Protein AF-A0A3D2X1J1-F1 (afdb_monomer)

Sequence (158 aa):
MKAKTVLRKITLIMLFICVLVPMLIAQVPDVIDAKQMAKRYLKYGKIEVTEIQMEKQNIEEGDEFGTIKFTGTAIYKPAKIGKKPFKDLQGLLAIDLYDKNGIKVKKVEIGPDCGENKQAENVKYKKPFPFEGESSYIPLEQFNKIDSCKVKVWWILQ

Radius of gyration: 22.22 Å; Cα contacts (8 Å, |Δi|>4): 284; chains: 1; bounding box: 44×71×53 Å

Mean predicted aligned error: 11.65 Å

Foldseek 3Di:
DDDDDPDDDDDDPPPPPPPDPPPPPPPPPPPPPVVVVVVQCQQFNFKAFPDKDKDWDDDDPPDQWTKIKMKGKIATAGHPPPGDQQQVWFKWWWKFFAFPVRHTLDIFIWRKQKAVVSDSNRHDHRDMIMIMTMGDTDGVVSSVRTDDMDTDGIDGDD

pLDDT: mean 80.2, std 20.11, range [33.28, 96.69]

Secondary structure (DSSP, 8-state):
---------------------------------HHHHHHHHHHH-EEEEEEEEEEEPP--TT-SEE-EEEEEEEEEE--SSSPPPGGG--EEEEEEEEETTS-EEEEEEE--EESGGG-GGG--TTSEEEEEEEPPPEEHHHHHHEEEEEEEEEEE--

Structure (mmCIF, N/CA/C/O backbone):
data_AF-A0A3D2X1J1-F1
#
_entry.id   AF-A0A3D2X1J1-F1
#
loop_
_atom_site.group_PDB
_atom_site.id
_atom_site.type_symbol
_atom_site.label_atom_id
_atom_site.label_alt_id
_atom_site.label_comp_id
_atom_site.label_asym_id
_atom_site.label_entity_id
_atom_site.label_seq_id
_atom_site.pdbx_PDB_ins_code
_atom_site.Cartn_x
_atom_site.Cartn_y
_atom_site.Cartn_z
_atom_site.occupancy
_atom_site.B_iso_or_equiv
_atom_site.auth_seq_id
_atom_site.auth_comp_id
_atom_site.auth_asym_id
_atom_site.auth_atom_id
_atom_site.pdbx_PDB_model_num
ATOM 1 N N . MET A 1 1 ? -17.354 -60.191 28.842 1.00 39.12 1 MET A N 1
ATOM 2 C CA . MET A 1 1 ? -16.157 -59.380 28.508 1.00 39.12 1 MET A CA 1
ATOM 3 C C . MET A 1 1 ? -16.618 -58.246 27.605 1.00 39.12 1 MET A C 1
ATOM 5 O O . MET A 1 1 ? -17.108 -58.518 26.526 1.00 39.12 1 MET A O 1
ATOM 9 N N . LYS A 1 2 ? -16.879 -57.056 28.151 1.00 35.22 2 LYS A N 1
ATOM 10 C CA . LYS A 1 2 ? -15.943 -55.919 28.251 1.00 35.22 2 LYS A CA 1
ATOM 11 C C . LYS A 1 2 ? -15.313 -55.523 26.907 1.00 35.22 2 LYS A C 1
ATOM 13 O O . LYS A 1 2 ? -14.506 -56.264 26.370 1.00 35.22 2 LYS A O 1
ATOM 18 N N . ALA A 1 3 ? -15.596 -54.267 26.558 1.00 37.41 3 ALA A N 1
ATOM 19 C CA . ALA A 1 3 ? -14.742 -53.307 25.865 1.00 37.41 3 ALA A CA 1
ATOM 20 C C . ALA A 1 3 ? -14.999 -53.043 24.367 1.00 37.41 3 ALA A C 1
ATOM 22 O O . ALA A 1 3 ? -14.545 -53.762 23.492 1.00 37.41 3 ALA A O 1
ATOM 23 N N . LYS A 1 4 ? -15.569 -51.846 24.150 1.00 43.22 4 LYS A N 1
ATOM 24 C CA . LYS A 1 4 ? -15.035 -50.791 23.273 1.00 43.22 4 LYS A CA 1
ATOM 25 C C . LYS A 1 4 ? -15.097 -51.041 21.764 1.00 43.22 4 LYS A C 1
ATOM 27 O O . LYS A 1 4 ? -14.149 -51.556 21.198 1.00 43.22 4 LYS A O 1
ATOM 32 N N . THR A 1 5 ? -16.069 -50.416 21.094 1.00 44.09 5 THR A N 1
ATOM 33 C CA . THR A 1 5 ? -15.738 -49.423 20.049 1.00 44.09 5 THR A CA 1
ATOM 34 C C . THR A 1 5 ? -16.887 -48.421 19.882 1.00 44.09 5 THR A C 1
ATOM 36 O O . THR A 1 5 ? -17.757 -48.540 19.025 1.00 44.09 5 THR A O 1
ATOM 39 N N . VAL A 1 6 ? -16.899 -47.411 20.750 1.00 51.62 6 VAL A N 1
ATOM 40 C CA . VAL A 1 6 ? -17.611 -46.150 20.525 1.00 51.62 6 VAL A CA 1
ATOM 41 C C . VAL A 1 6 ? -16.757 -45.350 19.546 1.00 51.62 6 VAL A C 1
ATOM 43 O O . VAL A 1 6 ? -15.790 -44.749 19.988 1.00 51.62 6 VAL A O 1
ATOM 46 N N . LEU A 1 7 ? -17.044 -45.382 18.240 1.00 45.22 7 LEU A N 1
ATOM 47 C CA . LEU A 1 7 ? -16.541 -44.371 17.292 1.00 45.22 7 LEU A CA 1
ATOM 48 C C . LEU A 1 7 ? -17.242 -44.460 15.924 1.00 45.22 7 LEU A C 1
ATOM 50 O O . LEU A 1 7 ? -16.639 -44.753 14.897 1.00 45.22 7 LEU A O 1
ATOM 54 N N . ARG A 1 8 ? -18.554 -44.223 15.884 1.00 40.84 8 ARG A N 1
ATOM 55 C CA . ARG A 1 8 ? -19.273 -44.059 14.608 1.00 40.84 8 ARG A CA 1
ATOM 56 C C . ARG A 1 8 ? -20.275 -42.912 14.691 1.00 40.84 8 ARG A C 1
ATOM 58 O O . ARG A 1 8 ? -21.469 -43.085 14.491 1.00 40.84 8 ARG A O 1
ATOM 65 N N . LYS A 1 9 ? -19.776 -41.737 15.076 1.00 45.75 9 LYS A N 1
ATOM 66 C CA . LYS A 1 9 ? -20.513 -40.467 15.059 1.00 45.75 9 LYS A CA 1
ATOM 67 C C . LYS A 1 9 ? -19.567 -39.304 14.773 1.00 45.75 9 LYS A C 1
ATOM 69 O O . LYS A 1 9 ? -19.403 -38.446 15.624 1.00 45.75 9 LYS A O 1
ATOM 74 N N . ILE A 1 10 ? -18.929 -39.274 13.607 1.00 49.59 10 ILE A N 1
ATOM 75 C CA . ILE A 1 10 ? -18.406 -38.018 13.058 1.00 49.59 10 ILE A CA 1
ATOM 76 C C . ILE A 1 10 ? -18.572 -38.074 11.540 1.00 49.59 10 ILE A C 1
ATOM 78 O O . ILE A 1 10 ? -18.252 -39.081 10.909 1.00 49.59 10 ILE A O 1
ATOM 82 N N . THR A 1 11 ? -18.980 -36.935 10.986 1.00 45.34 11 THR A N 1
ATOM 83 C CA . THR A 1 11 ? -18.762 -36.508 9.597 1.00 45.34 11 THR A CA 1
ATOM 84 C C . THR A 1 11 ? -19.828 -36.901 8.577 1.00 45.34 11 THR A C 1
ATOM 86 O O . THR A 1 11 ? -19.603 -37.757 7.733 1.00 45.34 11 THR A O 1
ATOM 89 N N . LEU A 1 12 ? -20.958 -36.185 8.589 1.00 41.44 12 LEU A N 1
ATOM 90 C CA . LEU A 1 12 ? -21.589 -35.746 7.337 1.00 41.44 12 LEU A CA 1
ATOM 91 C C . LEU A 1 12 ? -22.548 -34.566 7.575 1.00 41.44 12 LEU A C 1
ATOM 93 O O . LEU A 1 12 ? -23.760 -34.692 7.469 1.00 41.44 12 LEU A O 1
ATOM 97 N N . ILE A 1 13 ? -21.998 -33.399 7.918 1.00 46.91 13 ILE A N 1
ATOM 98 C CA . ILE A 1 13 ? -22.699 -32.117 7.746 1.00 46.91 13 ILE A CA 1
ATOM 99 C C . ILE A 1 13 ? -21.725 -31.179 7.028 1.00 46.91 13 ILE A C 1
ATOM 101 O O . ILE A 1 13 ? -21.138 -30.276 7.610 1.00 46.91 13 ILE A O 1
ATOM 105 N N . MET A 1 14 ? -21.504 -31.456 5.744 1.00 40.44 14 MET A N 1
ATOM 106 C CA . MET A 1 14 ? -21.081 -30.450 4.770 1.00 40.44 14 MET A CA 1
ATOM 107 C C . MET A 1 14 ? -22.303 -30.146 3.904 1.00 40.44 14 MET A C 1
ATOM 109 O O . MET A 1 14 ? -22.381 -30.518 2.737 1.00 40.44 14 MET A O 1
ATOM 113 N N . LEU A 1 15 ? -23.308 -29.513 4.513 1.00 38.25 15 LEU A N 1
ATOM 114 C CA . LEU A 1 15 ? -24.340 -28.827 3.750 1.00 38.25 15 LEU A CA 1
ATOM 115 C C . LEU A 1 15 ? -23.784 -27.429 3.469 1.00 38.25 15 LEU A C 1
ATOM 117 O O . LEU A 1 15 ? -23.911 -26.512 4.277 1.00 38.25 15 LEU A O 1
ATOM 121 N N . PHE A 1 16 ? -23.054 -27.321 2.359 1.00 41.38 16 PHE A N 1
ATOM 122 C CA . PHE A 1 16 ? -22.590 -26.059 1.800 1.00 41.38 16 PHE A CA 1
ATOM 123 C C . PHE A 1 16 ? -23.823 -25.198 1.510 1.00 41.38 16 PHE A C 1
ATOM 125 O O . PHE A 1 16 ? -24.565 -25.421 0.555 1.00 41.38 16 PHE A O 1
ATOM 132 N N . ILE A 1 17 ? -24.060 -24.233 2.389 1.00 44.31 17 ILE A N 1
ATOM 133 C CA . ILE A 1 17 ? -25.017 -23.156 2.201 1.00 44.31 17 ILE A CA 1
ATOM 134 C C . ILE A 1 17 ? -24.492 -22.312 1.029 1.00 44.31 17 ILE A C 1
ATOM 136 O O . ILE A 1 17 ? -23.686 -21.401 1.206 1.00 44.31 17 ILE A O 1
ATOM 140 N N . CYS A 1 18 ? -24.937 -22.627 -0.189 1.00 45.50 18 CYS A N 1
ATOM 141 C CA . CYS A 1 18 ? -24.927 -21.702 -1.320 1.00 45.50 18 CYS A CA 1
ATOM 142 C C . CYS A 1 18 ? -25.964 -20.602 -1.055 1.00 45.50 18 CYS A C 1
ATOM 144 O O . CYS A 1 18 ? -27.012 -20.550 -1.695 1.00 45.50 18 CYS A O 1
ATOM 146 N N . VAL A 1 19 ? -25.692 -19.725 -0.089 1.00 45.53 19 VAL A N 1
ATOM 147 C CA . VAL A 1 19 ? -26.381 -18.437 -0.030 1.00 45.53 19 VAL A CA 1
ATOM 148 C C . VAL A 1 19 ? -25.705 -17.557 -1.064 1.00 45.53 19 VAL A C 1
ATOM 150 O O . VAL A 1 19 ? -24.556 -17.144 -0.909 1.00 45.53 19 VAL A O 1
ATOM 153 N N . LEU A 1 20 ? -26.439 -17.332 -2.156 1.00 42.59 20 LEU A N 1
ATOM 154 C CA . LEU A 1 20 ? -26.253 -16.199 -3.044 1.00 42.59 20 LEU A CA 1
ATOM 155 C C . LEU A 1 20 ? -25.972 -14.961 -2.187 1.00 42.59 20 LEU A C 1
ATOM 157 O O . LEU A 1 20 ? -26.865 -14.458 -1.510 1.00 42.59 20 LEU A O 1
ATOM 161 N N . VAL A 1 21 ? -24.742 -14.464 -2.237 1.00 42.56 21 VAL A N 1
ATOM 162 C CA . VAL A 1 21 ? -24.455 -13.074 -1.906 1.00 42.56 21 VAL A CA 1
ATOM 163 C C . VAL A 1 21 ? -24.957 -12.278 -3.110 1.00 42.56 21 VAL A C 1
ATOM 165 O O . VAL A 1 21 ? -24.335 -12.371 -4.173 1.00 42.56 21 VAL A O 1
ATOM 168 N N . PRO A 1 22 ? -26.082 -11.540 -3.035 1.00 42.28 22 PRO A N 1
ATOM 169 C CA . PRO A 1 22 ? -26.374 -10.578 -4.076 1.00 42.28 22 PRO A CA 1
ATOM 170 C C . PRO A 1 22 ? -25.226 -9.571 -4.075 1.00 42.28 22 PRO A C 1
ATOM 172 O O . PRO A 1 22 ? -24.969 -8.884 -3.088 1.00 42.28 22 PRO A O 1
ATOM 175 N N . MET A 1 23 ? -24.502 -9.553 -5.192 1.00 43.91 23 MET A N 1
ATOM 176 C CA . MET A 1 23 ? -23.549 -8.526 -5.573 1.00 43.91 23 MET A CA 1
ATOM 177 C C . MET A 1 23 ? -24.195 -7.147 -5.401 1.00 43.91 23 MET A C 1
ATOM 179 O O . MET A 1 23 ? -24.818 -6.619 -6.319 1.00 43.91 23 MET A O 1
ATOM 183 N N . LEU A 1 24 ? -24.016 -6.534 -4.232 1.00 37.91 24 LEU A N 1
ATOM 184 C CA . LEU A 1 24 ? -24.134 -5.093 -4.085 1.00 37.91 24 LEU A CA 1
ATOM 185 C C . LEU A 1 24 ? -22.858 -4.499 -4.689 1.00 37.91 24 LEU A C 1
ATOM 187 O O . LEU A 1 24 ? -21.890 -4.179 -4.000 1.00 37.91 24 LEU A O 1
ATOM 191 N N . ILE A 1 25 ? -22.830 -4.397 -6.019 1.00 41.75 25 ILE A N 1
ATOM 192 C CA . ILE A 1 25 ? -21.880 -3.527 -6.709 1.00 41.75 25 ILE A CA 1
ATOM 193 C C . ILE A 1 25 ? -22.375 -2.108 -6.440 1.00 41.75 25 ILE A C 1
ATOM 195 O O . ILE A 1 25 ? -23.080 -1.504 -7.246 1.00 41.75 25 ILE A O 1
ATOM 199 N N . ALA A 1 26 ? -22.036 -1.582 -5.264 1.00 33.28 26 ALA A N 1
ATOM 200 C CA . ALA A 1 26 ? -22.040 -0.151 -5.050 1.00 33.28 26 ALA A CA 1
ATOM 201 C C . ALA A 1 26 ? -20.996 0.427 -6.013 1.00 33.28 26 ALA A C 1
ATOM 203 O O . ALA A 1 26 ? -19.787 0.341 -5.783 1.00 33.28 26 ALA A O 1
ATOM 204 N N . GLN A 1 27 ? -21.470 0.956 -7.141 1.00 40.22 27 GLN A N 1
ATOM 205 C CA . GLN A 1 27 ? -20.698 1.815 -8.025 1.00 40.22 27 GLN A CA 1
ATOM 206 C C . GLN A 1 27 ? -20.376 3.101 -7.259 1.00 40.22 27 GLN A C 1
ATOM 208 O O . GLN A 1 27 ? -21.061 4.111 -7.383 1.00 40.22 27 GLN A O 1
ATOM 213 N N . VAL A 1 28 ? -19.345 3.056 -6.418 1.00 37.97 28 VAL A N 1
ATOM 214 C CA . VAL A 1 28 ? -18.729 4.269 -5.888 1.00 37.97 28 VAL A CA 1
ATOM 215 C C . VAL A 1 28 ? -17.854 4.823 -7.013 1.00 37.97 28 VAL A C 1
ATOM 217 O O . VAL A 1 28 ? -16.969 4.102 -7.487 1.00 37.97 28 VAL A O 1
ATOM 220 N N . PRO A 1 29 ? -18.086 6.061 -7.480 1.00 35.28 29 PRO A N 1
ATOM 221 C CA . PRO A 1 29 ? -17.304 6.650 -8.549 1.00 35.28 29 PRO A CA 1
ATOM 222 C C . PRO A 1 29 ? -15.958 7.074 -7.970 1.00 35.28 29 PRO A C 1
ATOM 224 O O . PRO A 1 29 ? -15.738 8.233 -7.647 1.00 35.28 29 PRO A O 1
ATOM 227 N N . ASP A 1 30 ? -15.036 6.130 -7.835 1.00 42.16 30 ASP A N 1
ATOM 228 C CA . ASP A 1 30 ? -13.627 6.448 -7.626 1.00 42.16 30 ASP A CA 1
ATOM 229 C C . ASP A 1 30 ? -12.957 6.492 -9.002 1.00 42.16 30 ASP A C 1
ATOM 231 O O . ASP A 1 30 ? -12.096 5.680 -9.350 1.00 42.16 30 ASP A O 1
ATOM 235 N N . VAL A 1 31 ? -13.458 7.395 -9.853 1.00 43.47 31 VAL A N 1
ATOM 236 C CA . VAL A 1 31 ? -12.906 7.622 -11.188 1.00 4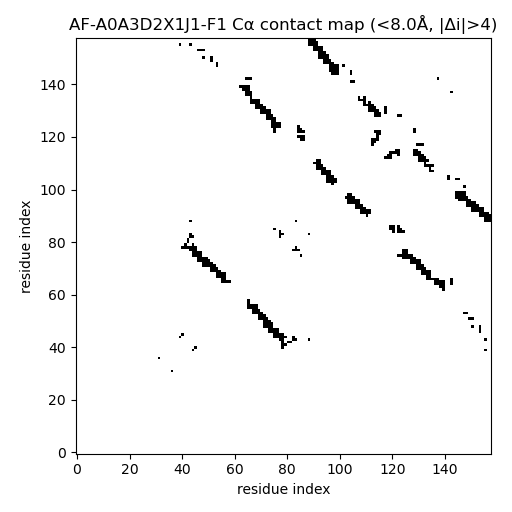3.47 31 VAL A CA 1
ATOM 237 C C . VAL A 1 31 ? -11.653 8.467 -11.010 1.00 43.47 31 VAL A C 1
ATOM 239 O O . VAL A 1 31 ? -11.606 9.654 -11.319 1.00 43.47 31 VAL A O 1
ATOM 242 N N . ILE A 1 32 ? -10.580 7.816 -10.568 1.00 54.88 32 ILE A N 1
ATOM 243 C CA . ILE A 1 32 ? -9.307 8.112 -11.206 1.00 54.88 32 ILE A CA 1
ATOM 244 C C . ILE A 1 32 ? -9.582 7.952 -12.700 1.00 54.88 32 ILE A C 1
ATOM 246 O O . ILE A 1 32 ? -9.925 6.852 -13.132 1.00 54.88 32 ILE A O 1
ATOM 250 N N . ASP A 1 33 ? -9.502 9.044 -13.461 1.00 67.62 33 ASP A N 1
ATOM 251 C CA . ASP A 1 33 ? -9.731 9.041 -14.903 1.00 67.62 33 ASP A CA 1
ATOM 252 C C . ASP A 1 33 ? -8.921 7.894 -15.521 1.00 67.62 33 ASP A C 1
ATOM 254 O O . ASP A 1 33 ? -7.687 7.941 -15.599 1.00 67.62 33 ASP A O 1
ATOM 258 N N . ALA A 1 34 ? -9.614 6.816 -15.903 1.00 70.94 34 ALA A N 1
ATOM 259 C CA . ALA A 1 34 ? -8.990 5.581 -16.364 1.00 70.94 34 ALA A CA 1
ATOM 260 C C . ALA A 1 34 ? -8.059 5.857 -17.554 1.00 70.94 34 ALA A C 1
ATOM 262 O O . ALA A 1 34 ? -7.033 5.194 -17.726 1.00 70.94 34 ALA A O 1
ATOM 263 N N . LYS A 1 35 ? -8.363 6.907 -18.328 1.00 77.12 35 LYS A N 1
ATOM 264 C CA . LYS A 1 35 ? -7.535 7.401 -19.425 1.00 77.12 35 LYS A CA 1
ATOM 265 C C . LYS A 1 35 ? -6.213 7.982 -18.927 1.00 77.12 35 LYS A C 1
ATOM 267 O O . LYS A 1 35 ? -5.176 7.733 -19.541 1.00 77.12 35 LYS A O 1
ATOM 272 N N . GLN A 1 36 ? -6.215 8.737 -17.830 1.00 78.12 36 GLN A N 1
ATOM 273 C CA . GLN A 1 36 ? -4.990 9.267 -17.221 1.00 78.12 36 GLN A CA 1
ATOM 274 C C . GLN A 1 36 ? -4.141 8.154 -16.613 1.00 78.12 36 GLN A C 1
ATOM 276 O O . GLN A 1 36 ? -2.927 8.135 -16.828 1.00 78.12 36 GLN A O 1
ATOM 281 N N . MET A 1 37 ? -4.766 7.195 -15.927 1.00 77.06 37 MET A N 1
ATOM 282 C CA . MET A 1 37 ? -4.057 6.041 -15.372 1.00 77.06 37 MET A CA 1
ATOM 283 C C . MET A 1 37 ? -3.412 5.199 -16.484 1.00 77.06 37 MET A C 1
ATOM 285 O O . MET A 1 37 ? -2.220 4.902 -16.421 1.00 77.06 37 MET A O 1
ATOM 289 N N . ALA A 1 38 ? -4.152 4.910 -17.559 1.00 80.06 38 ALA A N 1
ATOM 290 C CA . ALA A 1 38 ? -3.627 4.198 -18.721 1.00 80.06 38 ALA A CA 1
ATOM 291 C C . ALA A 1 38 ? -2.463 4.950 -19.387 1.00 80.06 38 ALA A C 1
ATOM 293 O O . ALA A 1 38 ? -1.429 4.348 -19.679 1.00 80.06 38 ALA A O 1
ATOM 294 N N . LYS A 1 39 ? -2.580 6.274 -19.572 1.00 82.94 39 LYS A N 1
ATOM 295 C CA . LYS A 1 39 ? -1.484 7.109 -20.095 1.00 82.94 39 LYS A CA 1
ATOM 296 C C . LYS A 1 39 ? -0.238 7.044 -19.210 1.00 82.94 39 LYS A C 1
ATOM 298 O O . LYS A 1 39 ? 0.867 6.914 -19.736 1.00 82.94 39 LYS A O 1
ATOM 303 N N . ARG A 1 40 ? -0.395 7.100 -17.882 1.00 79.12 40 ARG A N 1
ATOM 304 C CA . ARG A 1 40 ? 0.732 6.960 -16.945 1.00 79.12 40 ARG A CA 1
ATOM 305 C C . ARG A 1 40 ? 1.374 5.581 -17.053 1.00 79.12 40 ARG A C 1
ATOM 307 O O . ARG A 1 40 ? 2.592 5.508 -17.167 1.00 79.12 40 ARG A O 1
ATOM 314 N N . TYR A 1 41 ? 0.583 4.513 -17.114 1.00 83.06 41 TYR A N 1
ATOM 315 C CA . TYR A 1 41 ? 1.115 3.156 -17.264 1.00 83.06 41 TYR A CA 1
ATOM 316 C C . TYR A 1 41 ? 1.859 2.942 -18.580 1.00 83.06 41 TYR A C 1
ATOM 318 O O . TYR A 1 41 ? 2.884 2.263 -18.603 1.00 83.06 41 TYR A O 1
ATOM 326 N N . LEU A 1 42 ? 1.392 3.555 -19.669 1.00 82.94 42 LEU A N 1
ATOM 327 C CA . LEU A 1 42 ? 2.103 3.530 -20.947 1.00 82.94 42 LEU A CA 1
ATOM 328 C C . LEU A 1 42 ? 3.444 4.267 -20.883 1.00 82.94 42 LEU A C 1
ATOM 330 O O . LEU A 1 42 ? 4.392 3.830 -21.530 1.00 82.94 42 LEU A O 1
ATOM 334 N N . LYS A 1 43 ? 3.523 5.361 -20.118 1.00 82.50 43 LYS A N 1
ATOM 335 C CA . LYS A 1 43 ? 4.721 6.203 -20.027 1.00 82.50 43 LYS A CA 1
ATOM 336 C C . LYS A 1 43 ? 5.753 5.689 -19.019 1.00 82.50 43 LYS A C 1
ATOM 338 O O . LYS A 1 43 ? 6.943 5.751 -19.299 1.00 82.50 43 LYS A O 1
ATOM 343 N N . TYR A 1 44 ? 5.311 5.198 -17.864 1.00 82.25 44 TYR A N 1
ATOM 344 C CA . TYR A 1 44 ? 6.184 4.881 -16.725 1.00 82.25 44 TYR A CA 1
ATOM 345 C C . TYR A 1 44 ? 6.165 3.403 -16.326 1.00 82.25 44 TYR A C 1
ATOM 347 O O . TYR A 1 44 ? 7.035 2.945 -15.595 1.00 82.25 44 TYR A O 1
ATOM 355 N N . GLY A 1 45 ? 5.205 2.632 -16.830 1.00 87.69 45 GLY A N 1
ATOM 356 C CA . GLY A 1 45 ? 4.937 1.283 -16.354 1.00 87.69 45 GLY A CA 1
ATOM 357 C C . GLY A 1 45 ? 3.902 1.256 -15.234 1.00 87.69 45 GLY A C 1
ATOM 358 O O . GLY A 1 45 ? 3.320 2.271 -14.855 1.00 87.69 45 GLY A O 1
ATOM 359 N N . LYS A 1 46 ? 3.638 0.055 -14.735 1.00 90.12 46 LYS A N 1
ATOM 360 C CA . LYS A 1 46 ? 2.619 -0.239 -13.730 1.00 90.12 46 LYS A CA 1
ATOM 361 C C . LYS A 1 46 ? 3.249 -1.021 -12.588 1.00 90.12 46 LYS A C 1
ATOM 363 O O . LYS A 1 46 ? 4.018 -1.947 -12.834 1.00 90.12 46 LYS A O 1
ATOM 368 N N . ILE A 1 47 ? 2.873 -0.688 -11.362 1.00 91.31 47 ILE A N 1
ATOM 369 C CA . ILE A 1 47 ? 3.157 -1.504 -10.184 1.00 91.31 47 ILE A CA 1
ATOM 370 C C . ILE A 1 47 ? 1.860 -2.224 -9.820 1.00 91.31 47 ILE A C 1
ATOM 372 O O . ILE A 1 47 ? 0.807 -1.601 -9.684 1.00 91.31 47 ILE A O 1
ATOM 376 N N . GLU A 1 48 ? 1.920 -3.546 -9.741 1.00 92.06 48 GLU A N 1
ATOM 377 C CA . GLU A 1 48 ? 0.796 -4.393 -9.350 1.00 92.06 48 GLU A CA 1
ATOM 378 C C . GLU A 1 48 ? 1.065 -4.962 -7.969 1.00 92.06 48 GLU A C 1
ATOM 380 O O . GLU A 1 48 ? 1.955 -5.792 -7.824 1.00 92.06 48 GLU A O 1
ATOM 385 N N . VAL A 1 49 ? 0.300 -4.527 -6.969 1.00 93.50 49 VAL A N 1
ATOM 386 C CA . VAL A 1 49 ? 0.317 -5.167 -5.652 1.00 93.50 49 VAL A CA 1
ATOM 387 C C . VAL A 1 49 ? -0.430 -6.490 -5.759 1.00 93.50 49 VAL A C 1
ATOM 389 O O . VAL A 1 49 ? -1.597 -6.509 -6.154 1.00 93.50 49 VAL A O 1
ATOM 392 N N . THR A 1 50 ? 0.256 -7.588 -5.460 1.00 93.12 50 THR A N 1
ATOM 393 C CA . THR A 1 50 ? -0.306 -8.943 -5.504 1.00 93.12 50 THR A CA 1
ATOM 394 C C . THR A 1 50 ? -0.827 -9.375 -4.144 1.00 93.12 50 THR A C 1
ATOM 396 O O . THR A 1 50 ? -1.818 -10.092 -4.076 1.00 93.12 50 THR A O 1
ATOM 399 N N . GLU A 1 51 ? -0.182 -8.916 -3.072 1.00 92.94 51 GLU A N 1
ATOM 400 C CA . GLU A 1 51 ? -0.532 -9.240 -1.691 1.00 92.94 51 GLU A CA 1
ATOM 401 C C . GLU A 1 51 ? -0.323 -8.014 -0.807 1.00 92.94 51 GLU A C 1
ATOM 403 O O . GLU A 1 51 ? 0.633 -7.261 -1.005 1.00 92.94 51 GLU A O 1
ATOM 408 N N . ILE A 1 52 ? -1.209 -7.827 0.169 1.00 94.75 52 ILE A N 1
ATOM 409 C CA . ILE A 1 52 ? -1.079 -6.810 1.209 1.00 94.75 52 ILE A CA 1
ATOM 410 C C . ILE A 1 52 ? -1.566 -7.377 2.540 1.00 94.75 52 ILE A C 1
ATOM 412 O O . ILE A 1 52 ? -2.587 -8.062 2.604 1.00 94.75 52 ILE A O 1
ATOM 416 N N . GLN A 1 53 ? -0.821 -7.077 3.590 1.00 95.12 53 GLN A N 1
ATOM 417 C CA . GLN A 1 53 ? -1.142 -7.356 4.975 1.00 95.12 53 GLN A CA 1
ATOM 418 C C . GLN A 1 53 ? -1.147 -6.044 5.750 1.00 95.12 53 GLN A C 1
ATOM 420 O O . GLN A 1 53 ? -0.492 -5.068 5.377 1.00 95.12 53 GLN A O 1
ATOM 425 N N . MET A 1 54 ? -1.930 -6.032 6.820 1.00 96.00 54 MET A N 1
ATOM 426 C CA . MET A 1 54 ? -2.150 -4.875 7.666 1.00 96.00 54 MET A CA 1
ATOM 427 C C . MET A 1 54 ? -1.946 -5.289 9.118 1.00 96.00 54 MET A C 1
ATOM 429 O O . MET A 1 54 ? -2.522 -6.282 9.559 1.00 96.00 54 MET A O 1
ATOM 433 N N . GLU A 1 55 ? -1.179 -4.500 9.858 1.00 96.12 55 GLU A N 1
ATOM 434 C CA . GLU A 1 55 ? -0.934 -4.684 11.283 1.00 96.12 55 GLU A CA 1
ATOM 435 C C . GLU A 1 55 ? -1.169 -3.360 12.013 1.00 96.12 55 GLU A C 1
ATOM 437 O O . GLU A 1 55 ? -0.550 -2.336 11.715 1.00 96.12 55 GLU A O 1
ATOM 442 N N . LYS A 1 56 ? -2.091 -3.375 12.974 1.00 93.56 56 LYS A N 1
ATOM 443 C CA . LYS A 1 56 ? -2.306 -2.255 13.889 1.00 93.56 56 LYS A CA 1
ATOM 444 C C . LYS A 1 56 ? -1.148 -2.215 14.880 1.00 93.56 56 LYS A C 1
ATOM 446 O O . LYS A 1 56 ? -0.917 -3.206 15.563 1.00 93.56 56 LYS A O 1
ATOM 451 N N . GLN A 1 57 ? -0.435 -1.094 14.950 1.00 91.56 57 GLN A N 1
ATOM 452 C CA . GLN A 1 57 ? 0.605 -0.916 15.961 1.00 91.56 57 GLN A CA 1
ATOM 453 C C . GLN A 1 57 ? -0.025 -0.814 17.358 1.00 91.56 57 GLN A C 1
ATOM 455 O O . GLN A 1 57 ? -1.186 -0.416 17.492 1.00 91.56 57 GLN A O 1
ATOM 460 N N . ASN A 1 58 ? 0.737 -1.196 18.385 1.00 86.12 58 ASN A N 1
ATOM 461 C CA . ASN A 1 58 ? 0.306 -1.062 19.774 1.00 86.12 58 ASN A CA 1
ATOM 462 C C . ASN A 1 58 ? 0.087 0.418 20.109 1.00 86.12 58 ASN A C 1
ATOM 464 O O . ASN A 1 58 ? 0.874 1.265 19.695 1.00 86.12 58 ASN A O 1
ATOM 468 N N . ILE A 1 59 ? -0.987 0.696 20.844 1.00 86.81 59 ILE A N 1
ATOM 469 C CA . ILE A 1 59 ? -1.378 2.038 21.283 1.00 86.81 59 ILE A CA 1
ATOM 470 C C . ILE A 1 59 ? -1.203 2.103 22.796 1.00 86.81 59 ILE A C 1
ATOM 472 O O . ILE A 1 59 ? -1.638 1.183 23.499 1.00 86.81 59 ILE A O 1
ATOM 476 N N . GLU A 1 60 ? -0.562 3.159 23.284 1.00 85.69 60 GLU A N 1
ATOM 477 C CA . GLU A 1 60 ? -0.381 3.406 24.711 1.00 85.69 60 GLU A CA 1
ATOM 478 C C . GLU A 1 60 ? -1.602 4.121 25.310 1.00 85.69 60 GLU A C 1
ATOM 480 O O . GLU A 1 60 ? -2.422 4.737 24.623 1.00 85.69 60 GLU A O 1
ATOM 485 N N . GLU A 1 61 ? -1.769 4.009 26.627 1.00 81.00 61 GLU A N 1
ATOM 486 C CA . GLU A 1 61 ? -2.854 4.695 27.323 1.00 81.00 61 GLU A CA 1
ATOM 487 C C . GLU A 1 61 ? -2.649 6.217 27.242 1.00 81.00 61 GLU A C 1
ATOM 489 O O . GLU A 1 61 ? -1.636 6.742 27.695 1.00 81.00 61 GLU A O 1
ATOM 494 N N . GLY A 1 62 ? -3.626 6.926 26.668 1.00 82.69 62 GLY A N 1
ATOM 495 C CA . GLY A 1 62 ? -3.566 8.377 26.453 1.00 82.69 62 GLY A CA 1
ATOM 496 C C . GLY A 1 62 ? -3.283 8.799 25.009 1.00 82.69 62 GLY A C 1
ATOM 497 O O . GLY A 1 62 ? -3.409 9.982 24.700 1.00 82.69 62 GLY A O 1
ATOM 498 N N . ASP A 1 63 ? -2.977 7.859 24.114 1.00 88.38 63 ASP A N 1
ATOM 499 C CA . ASP A 1 63 ? -2.786 8.160 22.697 1.00 88.38 63 ASP A CA 1
ATOM 500 C C . ASP A 1 63 ? -4.097 8.580 22.014 1.00 88.38 63 ASP A C 1
ATOM 502 O O . ASP A 1 63 ? -5.124 7.901 22.073 1.00 88.38 63 ASP A O 1
ATOM 506 N N . GLU A 1 64 ? -4.050 9.689 21.277 1.00 92.44 64 GLU A N 1
ATOM 507 C CA . GLU A 1 64 ? -5.184 10.183 20.479 1.00 92.44 64 GLU A CA 1
ATOM 508 C C . GLU A 1 64 ? -5.205 9.603 19.052 1.00 92.44 64 GLU A C 1
ATOM 510 O O . GLU A 1 64 ? -6.212 9.689 18.332 1.00 92.44 64 GLU A O 1
ATOM 515 N N . PHE A 1 65 ? -4.095 8.990 18.630 1.00 92.94 65 PHE A N 1
ATOM 516 C CA . PHE A 1 65 ? -3.876 8.514 17.270 1.00 92.94 65 PHE A CA 1
ATOM 517 C C . PHE A 1 65 ? -3.199 7.145 17.256 1.00 92.94 65 PHE A C 1
ATOM 519 O O . PHE A 1 65 ? -2.341 6.857 18.077 1.00 92.94 65 PHE A O 1
ATOM 526 N N . GLY A 1 66 ? -3.552 6.326 16.267 1.00 93.00 66 GLY A N 1
ATOM 527 C CA . GLY A 1 66 ? -2.896 5.056 15.977 1.00 93.00 66 GLY A CA 1
ATOM 528 C C . GLY A 1 66 ? -2.215 5.050 14.612 1.00 93.00 66 GLY A C 1
ATOM 529 O O . GLY A 1 66 ? -2.584 5.807 13.706 1.00 93.00 66 GLY A O 1
ATOM 530 N N . 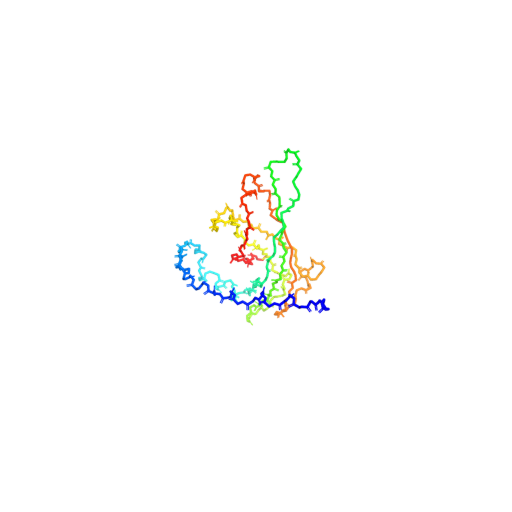THR A 1 67 ? -1.263 4.134 14.453 1.00 93.88 67 THR A N 1
ATOM 531 C CA . THR A 1 67 ? -0.537 3.891 13.201 1.00 93.88 67 THR A CA 1
ATOM 532 C C . THR A 1 67 ? -0.766 2.462 12.729 1.00 93.88 67 THR A C 1
ATOM 534 O O . THR A 1 67 ? -0.782 1.513 13.513 1.00 93.88 67 THR A O 1
ATOM 537 N N . ILE A 1 68 ? -0.960 2.298 11.425 1.00 94.69 68 ILE A N 1
ATOM 538 C CA . ILE A 1 68 ? -1.118 1.000 10.783 1.00 94.69 68 ILE A CA 1
ATOM 539 C C . ILE A 1 68 ? 0.102 0.744 9.912 1.00 94.69 68 ILE A C 1
ATOM 541 O O . ILE A 1 68 ? 0.426 1.547 9.035 1.00 94.69 68 ILE A O 1
ATOM 545 N N . LYS A 1 69 ? 0.741 -0.401 10.130 1.00 96.38 69 LYS A N 1
ATOM 546 C CA . LYS A 1 69 ? 1.805 -0.911 9.279 1.00 96.38 69 LYS A CA 1
ATOM 547 C C . LYS A 1 69 ? 1.205 -1.759 8.165 1.00 96.38 69 LYS A C 1
ATOM 549 O O . LYS A 1 69 ? 0.342 -2.604 8.399 1.00 96.38 69 LYS A O 1
ATOM 554 N N . PHE A 1 70 ? 1.683 -1.537 6.952 1.00 96.25 70 PHE A N 1
ATOM 555 C CA . PHE A 1 70 ? 1.357 -2.319 5.772 1.00 96.25 70 PHE A CA 1
ATOM 556 C C . PHE A 1 70 ? 2.606 -3.035 5.297 1.00 96.25 70 PHE A C 1
ATOM 558 O O . PHE A 1 70 ? 3.671 -2.431 5.184 1.00 96.25 70 PHE A O 1
ATOM 565 N N . THR A 1 71 ? 2.465 -4.310 4.974 1.00 96.31 71 THR A N 1
ATOM 566 C CA . THR A 1 71 ? 3.502 -5.102 4.312 1.00 96.31 71 THR A CA 1
ATOM 567 C C . THR A 1 71 ? 2.882 -5.817 3.127 1.00 96.31 71 THR A C 1
ATOM 569 O O . THR A 1 71 ? 1.668 -6.017 3.070 1.00 96.31 71 THR A O 1
ATOM 572 N N . GLY A 1 72 ? 3.678 -6.186 2.135 1.00 95.06 72 GLY A N 1
ATOM 573 C CA . GLY A 1 72 ? 3.129 -6.912 1.003 1.00 95.06 72 GLY A CA 1
ATOM 574 C C . GLY A 1 72 ? 4.130 -7.202 -0.089 1.00 95.06 72 GLY A C 1
ATOM 575 O O . GLY A 1 72 ? 5.331 -6.967 0.047 1.00 95.06 72 GLY A O 1
ATOM 576 N N . THR A 1 73 ? 3.593 -7.697 -1.196 1.00 94.88 73 THR A N 1
ATOM 577 C CA . THR A 1 73 ? 4.360 -8.058 -2.385 1.00 94.88 73 THR A CA 1
ATOM 578 C C . THR A 1 73 ? 3.778 -7.347 -3.595 1.00 94.88 73 THR A C 1
ATOM 580 O O . THR A 1 73 ? 2.558 -7.283 -3.776 1.00 94.88 73 THR A O 1
ATOM 583 N N . ALA A 1 74 ? 4.650 -6.815 -4.446 1.00 95.81 74 ALA A N 1
ATOM 584 C CA . ALA A 1 74 ? 4.264 -6.168 -5.689 1.00 95.81 74 ALA A CA 1
ATOM 585 C C . ALA A 1 74 ? 5.136 -6.612 -6.866 1.00 95.81 74 ALA A C 1
ATOM 587 O O . ALA A 1 74 ? 6.206 -7.192 -6.700 1.00 95.81 74 ALA A O 1
ATOM 588 N N . ILE A 1 75 ? 4.671 -6.344 -8.085 1.00 94.62 75 ILE A N 1
ATOM 589 C CA . ILE A 1 75 ? 5.389 -6.610 -9.331 1.00 94.62 75 ILE A CA 1
ATOM 590 C C . ILE A 1 75 ? 5.451 -5.323 -10.144 1.00 94.62 75 ILE A C 1
ATOM 592 O O . ILE A 1 75 ? 4.423 -4.752 -10.514 1.00 94.62 75 ILE A O 1
ATOM 596 N N . TYR A 1 76 ? 6.662 -4.903 -10.505 1.00 93.25 76 TYR A N 1
ATOM 597 C CA . TYR A 1 76 ? 6.866 -3.763 -11.391 1.00 93.25 76 TYR A CA 1
ATOM 598 C C . TYR A 1 76 ? 6.929 -4.226 -12.847 1.00 93.25 76 TYR A C 1
ATOM 600 O O . TYR A 1 76 ? 7.785 -5.021 -13.252 1.00 93.25 76 TYR A O 1
ATOM 608 N N . LYS A 1 77 ? 6.008 -3.710 -13.657 1.00 92.12 77 LYS A N 1
ATOM 609 C CA . LYS A 1 77 ? 5.930 -3.917 -15.101 1.00 92.12 77 LYS A CA 1
ATOM 610 C C . LYS A 1 77 ? 6.320 -2.607 -15.796 1.00 92.12 77 LYS A C 1
ATOM 612 O O . LYS A 1 77 ? 5.461 -1.733 -15.922 1.00 92.12 77 LYS A O 1
ATOM 617 N N . PRO A 1 78 ? 7.574 -2.447 -16.257 1.00 90.00 78 PRO A N 1
ATOM 618 C CA . PRO A 1 78 ? 8.005 -1.211 -16.904 1.00 90.00 78 PRO A CA 1
ATOM 619 C C . PRO A 1 78 ? 7.236 -0.955 -18.206 1.00 90.00 78 PRO A C 1
ATOM 621 O O . PRO A 1 78 ? 6.729 -1.890 -18.839 1.00 90.00 78 PRO A O 1
ATOM 624 N N . ALA A 1 79 ? 7.193 0.309 -18.630 1.00 88.81 79 ALA A N 1
ATOM 625 C CA . ALA A 1 79 ? 6.659 0.704 -19.931 1.00 88.81 79 ALA A CA 1
ATOM 626 C C . ALA A 1 79 ? 7.334 -0.068 -21.082 1.00 88.81 79 ALA A C 1
ATOM 628 O O . ALA A 1 79 ? 8.499 -0.463 -20.999 1.00 88.81 79 ALA A O 1
ATOM 629 N N . LYS A 1 80 ? 6.610 -0.289 -22.188 1.00 84.50 80 LYS A N 1
ATOM 630 C CA . LYS A 1 80 ? 7.167 -1.001 -23.356 1.00 84.50 80 LYS A CA 1
ATOM 631 C C . LYS A 1 80 ? 8.323 -0.230 -24.004 1.00 84.50 80 LYS A C 1
ATOM 633 O O . LYS A 1 80 ? 9.290 -0.852 -24.435 1.00 84.50 80 LYS A O 1
ATOM 638 N N . ILE A 1 81 ? 8.213 1.096 -24.050 1.00 82.69 81 ILE A N 1
ATOM 639 C CA . ILE A 1 81 ? 9.182 2.025 -24.640 1.00 82.69 81 ILE A CA 1
ATOM 640 C C . ILE A 1 81 ? 9.767 2.870 -23.505 1.00 82.69 81 ILE A C 1
ATOM 642 O O . ILE A 1 81 ? 9.023 3.287 -22.623 1.00 82.69 81 ILE A O 1
ATOM 646 N N . GLY A 1 82 ? 11.083 3.110 -23.514 1.00 78.81 82 GLY A N 1
ATOM 647 C CA . GLY A 1 82 ? 11.741 3.941 -22.496 1.00 78.81 82 GLY A CA 1
ATOM 648 C C . GLY A 1 82 ? 11.724 3.326 -21.093 1.00 78.81 82 GLY A C 1
ATOM 649 O O . GLY A 1 82 ? 11.434 4.021 -20.124 1.00 78.81 82 GLY A O 1
ATOM 650 N N . LYS A 1 83 ? 11.992 2.014 -20.984 1.00 83.12 83 LYS A N 1
ATOM 651 C CA . LYS A 1 83 ? 12.039 1.287 -19.703 1.00 83.12 83 LYS A CA 1
ATOM 652 C C . LYS A 1 83 ? 12.963 2.003 -18.718 1.00 83.12 83 LYS 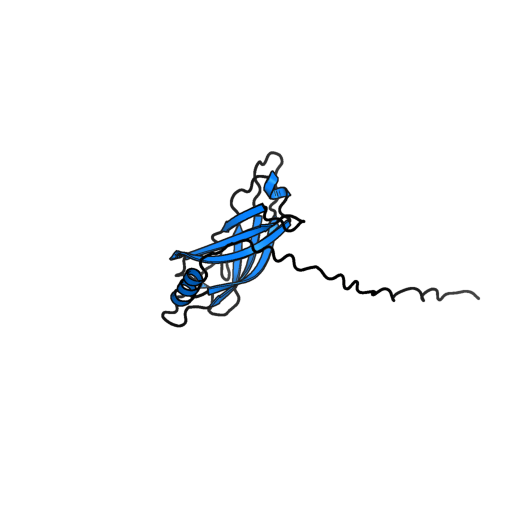A C 1
ATOM 654 O O . LYS A 1 83 ? 14.158 2.112 -18.976 1.00 83.12 83 LYS A O 1
ATOM 659 N N . LYS A 1 84 ? 12.409 2.430 -17.584 1.00 86.25 84 LYS A N 1
ATOM 660 C CA . LYS A 1 84 ? 13.170 2.995 -16.469 1.00 86.25 84 LYS A CA 1
ATOM 661 C C . LYS A 1 84 ? 13.344 1.966 -15.353 1.00 86.25 84 LYS A C 1
ATOM 663 O O . LYS A 1 84 ? 12.422 1.167 -15.126 1.00 86.25 84 LYS A O 1
ATOM 668 N N . PRO A 1 85 ? 14.505 1.922 -14.678 1.00 88.56 85 PRO A N 1
ATOM 669 C CA . PRO A 1 85 ? 14.650 1.158 -13.445 1.00 88.56 85 PRO A CA 1
ATOM 670 C C . PRO A 1 85 ? 13.684 1.706 -12.389 1.00 88.56 85 PRO A C 1
ATOM 672 O O . PRO A 1 85 ? 13.288 2.866 -12.443 1.00 88.56 85 PRO A O 1
ATOM 675 N N . PHE A 1 86 ? 13.267 0.850 -11.458 1.00 89.25 86 PHE A N 1
ATOM 676 C CA . PHE A 1 86 ? 12.257 1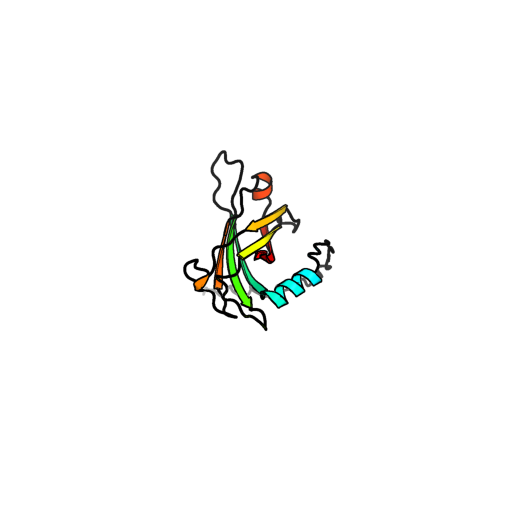.220 -10.467 1.00 89.25 86 PHE A CA 1
ATOM 677 C C . PHE A 1 86 ? 12.721 2.369 -9.562 1.00 89.25 86 PHE A C 1
ATOM 679 O O . PHE A 1 86 ? 11.940 3.268 -9.293 1.00 89.25 86 PHE A O 1
ATOM 686 N N . LYS A 1 87 ? 13.999 2.379 -9.166 1.00 89.81 87 LYS A N 1
ATOM 687 C CA . LYS A 1 87 ? 14.608 3.441 -8.347 1.00 89.81 87 LYS A CA 1
ATOM 688 C C . LYS A 1 87 ? 14.464 4.861 -8.920 1.00 89.81 87 LYS A C 1
ATOM 690 O O . LYS A 1 87 ? 14.535 5.825 -8.175 1.00 89.81 87 LYS A O 1
ATOM 695 N N . ASP A 1 88 ? 14.254 4.986 -10.234 1.00 87.06 88 ASP A N 1
ATOM 696 C CA . ASP A 1 88 ? 14.066 6.276 -10.910 1.00 87.06 88 ASP A CA 1
ATOM 697 C C . ASP A 1 88 ? 12.583 6.698 -10.940 1.00 87.06 88 ASP A C 1
ATOM 699 O O . ASP A 1 88 ? 12.214 7.626 -11.661 1.00 87.06 88 ASP A O 1
ATOM 703 N N . LEU A 1 89 ? 11.708 5.967 -10.243 1.00 83.56 89 LEU A N 1
ATOM 704 C CA . LEU A 1 89 ? 10.284 6.248 -10.133 1.00 83.56 89 LEU A CA 1
ATOM 705 C C . LEU A 1 89 ? 9.981 6.728 -8.715 1.00 83.56 89 LEU A C 1
ATOM 707 O O . LEU A 1 89 ? 10.185 5.993 -7.754 1.00 83.56 89 LEU A O 1
ATOM 711 N N . GLN A 1 90 ? 9.405 7.918 -8.576 1.00 79.69 90 GLN A N 1
ATOM 712 C CA . GLN A 1 90 ? 8.741 8.295 -7.328 1.00 79.69 90 GLN A CA 1
ATOM 713 C C . GLN A 1 90 ? 7.311 7.778 -7.329 1.00 79.69 90 GLN A C 1
ATOM 715 O O . GLN A 1 90 ? 6.668 7.749 -8.382 1.00 79.69 90 GLN A O 1
ATOM 720 N N . GLY A 1 91 ? 6.769 7.422 -6.166 1.00 80.06 91 GLY A N 1
ATOM 721 C CA . GLY A 1 91 ? 5.392 6.968 -6.105 1.00 80.06 91 GLY A CA 1
ATOM 722 C C . GLY A 1 91 ? 4.781 6.867 -4.719 1.00 80.06 91 GLY A C 1
ATOM 723 O O . GLY A 1 91 ? 5.486 6.680 -3.736 1.00 80.06 91 GLY A O 1
ATOM 724 N N . LEU A 1 92 ? 3.451 6.954 -4.672 1.00 87.75 92 LEU A N 1
ATOM 725 C CA . LEU A 1 92 ? 2.657 6.767 -3.458 1.00 87.75 92 LEU A CA 1
ATOM 726 C C . LEU A 1 92 ? 1.680 5.610 -3.641 1.00 87.75 92 LEU A C 1
ATOM 728 O O . LEU A 1 92 ? 0.966 5.531 -4.646 1.00 87.75 92 LEU A O 1
ATOM 732 N N . LEU A 1 93 ? 1.627 4.733 -2.649 1.00 91.00 93 LEU A N 1
ATOM 733 C CA . LEU A 1 93 ? 0.669 3.648 -2.550 1.00 91.00 93 LEU A CA 1
ATOM 734 C C . LEU A 1 93 ? -0.590 4.150 -1.833 1.00 91.00 93 LEU A C 1
ATOM 736 O O . LEU A 1 93 ? -0.559 4.477 -0.650 1.00 91.00 93 LEU A O 1
ATOM 740 N N . ALA A 1 94 ? -1.703 4.219 -2.563 1.00 91.88 94 ALA A N 1
ATOM 741 C CA . ALA A 1 94 ? -3.009 4.589 -2.035 1.00 91.88 94 ALA A CA 1
ATOM 742 C C . ALA A 1 94 ? -3.783 3.346 -1.576 1.00 91.88 94 ALA A C 1
ATOM 744 O O . ALA A 1 9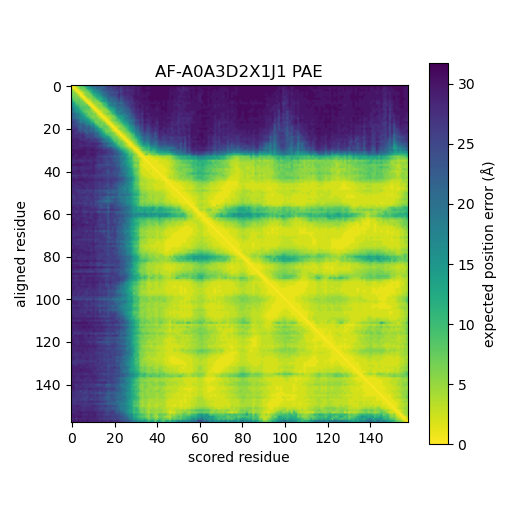4 ? -4.038 2.425 -2.365 1.00 91.88 94 ALA A O 1
ATOM 745 N N . ILE A 1 95 ? -4.200 3.355 -0.312 1.00 94.31 95 ILE A N 1
ATOM 746 C CA . ILE A 1 95 ? -4.888 2.251 0.358 1.00 94.31 95 ILE A CA 1
ATOM 747 C C . ILE A 1 95 ? -6.193 2.783 0.953 1.00 94.31 95 ILE A C 1
ATOM 749 O O . ILE A 1 95 ? -6.199 3.769 1.690 1.00 94.31 95 ILE A O 1
ATOM 753 N N . ASP A 1 96 ? -7.303 2.122 0.639 1.00 95.19 96 ASP A N 1
ATOM 754 C CA . ASP A 1 96 ? -8.576 2.349 1.318 1.00 95.19 96 ASP A CA 1
ATOM 755 C C . ASP A 1 96 ? -8.690 1.389 2.509 1.00 95.19 96 ASP A C 1
ATOM 757 O O . ASP A 1 96 ? -8.410 0.195 2.381 1.00 95.19 96 ASP A O 1
ATOM 761 N N . LEU A 1 97 ? -9.106 1.915 3.658 1.00 95.88 97 LEU A N 1
ATOM 762 C CA . LEU A 1 97 ? -9.297 1.191 4.913 1.00 95.88 97 LEU A CA 1
ATOM 763 C C . LEU A 1 97 ? -10.788 1.060 5.198 1.00 95.88 97 LEU A C 1
ATOM 765 O O . LEU A 1 97 ? -11.536 2.029 5.034 1.00 95.88 97 LEU A O 1
ATOM 769 N N . TYR A 1 98 ? -11.209 -0.123 5.627 1.00 96.06 98 TYR A N 1
ATOM 770 C CA . TYR A 1 98 ? -12.614 -0.491 5.775 1.00 96.06 98 TYR A CA 1
ATOM 771 C C . TYR A 1 98 ? -12.896 -1.032 7.170 1.00 96.06 98 TYR A C 1
ATOM 773 O O . TYR A 1 98 ? -12.017 -1.624 7.798 1.00 96.06 98 TYR A O 1
ATOM 781 N N . ASP A 1 99 ? -14.123 -0.833 7.642 1.00 96.25 99 ASP A N 1
ATOM 782 C CA . ASP A 1 99 ? -14.612 -1.45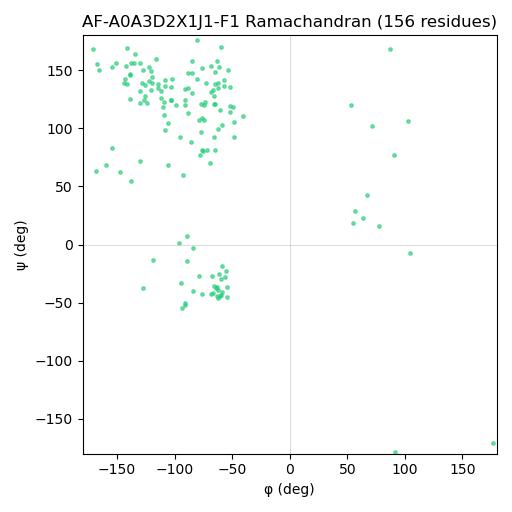0 8.869 1.00 96.25 99 ASP A CA 1
ATOM 783 C C . ASP A 1 99 ? -15.058 -2.904 8.644 1.00 96.25 99 ASP A C 1
ATOM 785 O O . ASP A 1 99 ? -15.089 -3.407 7.517 1.00 96.25 99 ASP A O 1
ATOM 789 N N . LYS A 1 100 ? -15.452 -3.574 9.732 1.00 95.31 100 LYS A N 1
ATOM 790 C CA . LYS A 1 100 ? -15.955 -4.959 9.716 1.00 95.31 100 LYS A CA 1
ATOM 791 C C . LYS A 1 100 ? -17.195 -5.185 8.835 1.00 95.31 100 LYS A C 1
ATOM 793 O O . LYS A 1 100 ? -17.521 -6.323 8.517 1.00 95.31 100 LYS A O 1
ATOM 798 N N . ASN A 1 101 ? -17.918 -4.120 8.482 1.00 95.62 101 ASN A N 1
ATOM 799 C CA . ASN A 1 101 ? -19.104 -4.170 7.624 1.00 95.62 101 ASN A CA 1
ATOM 800 C C . ASN A 1 101 ? -18.758 -3.856 6.156 1.00 95.62 101 ASN A C 1
ATOM 802 O O . ASN A 1 101 ? -19.653 -3.800 5.313 1.00 95.62 101 ASN A O 1
ATOM 806 N N . GLY A 1 102 ? -17.480 -3.620 5.840 1.00 92.06 102 GLY A N 1
ATOM 807 C CA . GLY A 1 102 ? -17.027 -3.235 4.507 1.00 92.06 102 GLY A CA 1
ATOM 808 C C . GLY A 1 102 ? -17.275 -1.762 4.166 1.00 92.06 102 GLY A C 1
ATOM 809 O O . GLY A 1 102 ? -17.203 -1.390 2.992 1.00 92.06 102 GLY A O 1
ATOM 810 N N . ILE A 1 103 ? -17.557 -0.908 5.153 1.00 95.69 103 ILE A N 1
ATOM 811 C CA . ILE A 1 103 ? -17.723 0.535 4.956 1.00 95.69 103 ILE A CA 1
ATOM 812 C C . ILE A 1 103 ? -16.344 1.196 4.989 1.00 95.69 103 ILE A C 1
ATOM 814 O O . ILE A 1 103 ? -15.550 0.969 5.899 1.00 95.69 103 ILE A O 1
ATOM 818 N N . LYS A 1 104 ? -16.046 2.032 3.987 1.00 94.94 104 LYS A N 1
ATOM 819 C CA . LYS A 1 104 ? -14.779 2.771 3.918 1.00 94.94 104 LYS A CA 1
ATOM 820 C C . LYS A 1 104 ? -14.685 3.757 5.085 1.00 94.94 104 LYS A C 1
ATOM 822 O O . LYS A 1 104 ? -15.505 4.663 5.193 1.00 94.94 104 LYS A O 1
ATOM 827 N N . VAL A 1 105 ? -13.649 3.607 5.904 1.00 95.31 105 VAL A N 1
ATOM 828 C CA . VAL A 1 105 ? -13.349 4.473 7.053 1.00 95.31 105 VAL A CA 1
ATOM 829 C C . VAL A 1 105 ? -12.438 5.624 6.638 1.00 95.31 105 VAL A C 1
ATOM 831 O O . VAL A 1 105 ? -12.715 6.782 6.939 1.00 95.31 105 VAL A O 1
ATOM 834 N N . LYS A 1 106 ? -11.333 5.319 5.947 1.00 93.88 106 LYS A N 1
ATOM 835 C CA . LYS A 1 106 ? -10.302 6.304 5.592 1.00 93.88 106 LYS A CA 1
ATOM 836 C C . LYS A 1 106 ? -9.545 5.868 4.340 1.00 93.88 106 LYS A C 1
ATOM 838 O O . LYS A 1 106 ? -9.428 4.679 4.065 1.00 93.88 106 LYS A O 1
ATOM 843 N N . LYS A 1 107 ? -9.012 6.830 3.590 1.00 93.44 107 LYS A N 1
ATOM 844 C CA . LYS A 1 107 ? -7.974 6.597 2.578 1.00 93.44 107 LYS A CA 1
ATOM 845 C C . LYS A 1 107 ? -6.633 7.058 3.144 1.00 93.44 107 LYS A C 1
ATOM 847 O O . LYS A 1 107 ? -6.568 8.147 3.714 1.00 93.44 107 LYS A O 1
ATOM 852 N N . VAL A 1 108 ? -5.589 6.261 2.959 1.00 93.19 108 VAL A N 1
ATOM 853 C CA . VAL A 1 108 ? -4.205 6.627 3.281 1.00 93.19 108 VAL A CA 1
ATOM 854 C C . VAL A 1 108 ? -3.340 6.558 2.028 1.00 93.19 108 VAL A C 1
ATOM 856 O O . VAL A 1 108 ? -3.610 5.776 1.114 1.00 93.19 108 VAL A O 1
ATOM 859 N N . GLU A 1 109 ? -2.320 7.404 1.974 1.00 91.94 109 GLU A N 1
ATOM 860 C CA . GLU A 1 109 ? -1.299 7.397 0.930 1.00 91.94 109 GLU A CA 1
ATOM 861 C C . GLU A 1 109 ? 0.052 7.263 1.621 1.00 91.94 109 GLU A C 1
ATOM 863 O O . GLU A 1 109 ? 0.376 8.064 2.494 1.00 91.94 109 GLU A O 1
ATOM 868 N N . ILE A 1 110 ? 0.801 6.221 1.270 1.00 91.69 110 ILE A N 1
ATOM 869 C CA . ILE A 1 110 ? 2.094 5.918 1.886 1.00 91.69 110 ILE A CA 1
ATOM 870 C C . ILE A 1 110 ? 3.182 5.946 0.818 1.00 91.69 110 ILE A C 1
ATOM 872 O O . ILE A 1 110 ? 2.934 5.562 -0.326 1.00 91.69 110 ILE A O 1
ATOM 876 N N . GLY A 1 111 ? 4.375 6.413 1.175 1.00 89.44 111 GLY A N 1
ATOM 877 C CA . GLY A 1 111 ? 5.589 6.211 0.387 1.00 89.44 111 GLY A CA 1
ATOM 878 C C . GLY A 1 111 ? 6.306 4.987 0.944 1.00 89.44 111 GLY A C 1
ATOM 879 O O . GLY A 1 111 ? 7.006 5.142 1.938 1.00 89.44 111 GLY A O 1
ATOM 880 N N . PRO A 1 112 ? 6.065 3.778 0.409 1.00 86.88 112 PRO A N 1
ATOM 881 C CA . PRO A 1 112 ? 6.574 2.572 1.035 1.00 8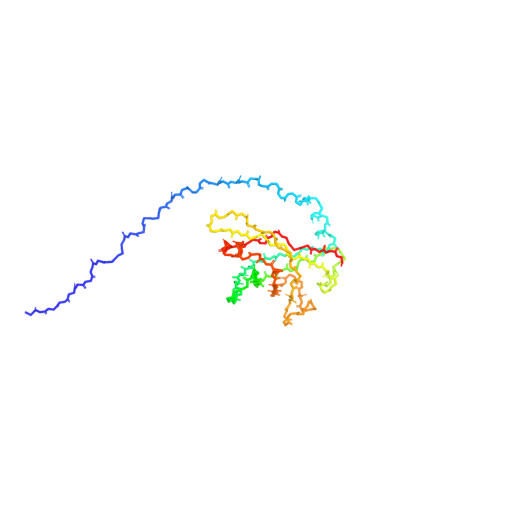6.88 112 PRO A CA 1
ATOM 882 C C . PRO A 1 112 ? 8.047 2.346 0.686 1.00 86.88 112 PRO A C 1
ATOM 884 O O . PRO A 1 112 ? 8.473 2.524 -0.462 1.00 86.88 112 PRO A O 1
ATOM 887 N N . ASP A 1 113 ? 8.786 1.851 1.667 1.00 92.56 113 ASP A N 1
ATOM 888 C CA . ASP A 1 113 ? 10.072 1.212 1.447 1.00 92.56 113 ASP A CA 1
ATOM 889 C C . ASP A 1 113 ? 9.856 -0.067 0.634 1.00 92.56 113 ASP A C 1
ATOM 891 O O . ASP A 1 113 ? 8.894 -0.814 0.839 1.00 92.56 113 ASP A O 1
ATOM 895 N N . CYS A 1 114 ? 10.724 -0.332 -0.337 1.00 91.81 114 CYS A N 1
ATOM 896 C CA . CYS A 1 114 ? 10.483 -1.397 -1.305 1.00 91.81 114 CYS A CA 1
ATOM 897 C C . CYS A 1 114 ? 11.768 -2.008 -1.851 1.00 91.81 114 CYS A C 1
ATOM 899 O O . CYS A 1 114 ? 12.820 -1.380 -1.854 1.00 91.81 114 CYS A O 1
ATOM 901 N N . GLY A 1 115 ? 11.656 -3.247 -2.331 1.00 91.44 115 GLY A N 1
ATOM 902 C CA . GLY A 1 115 ? 12.795 -4.040 -2.781 1.00 91.44 115 GLY A CA 1
ATOM 903 C C . GLY A 1 115 ? 13.452 -4.820 -1.644 1.00 91.44 115 GLY A C 1
ATOM 904 O O . GLY A 1 115 ? 13.153 -4.636 -0.464 1.00 91.44 115 GLY A O 1
ATOM 905 N N . GLU A 1 116 ? 14.341 -5.745 -2.005 1.00 90.62 116 GLU A N 1
ATOM 906 C CA . GLU A 1 116 ? 15.124 -6.487 -1.014 1.00 90.62 116 GLU A CA 1
ATOM 907 C C . GLU A 1 116 ? 15.915 -5.505 -0.140 1.00 90.62 116 GLU A C 1
ATOM 909 O O . GLU A 1 116 ? 16.492 -4.541 -0.647 1.00 90.62 116 GLU A O 1
ATOM 914 N N . ASN A 1 117 ? 15.924 -5.742 1.175 1.00 91.56 117 ASN A N 1
ATOM 915 C CA . ASN A 1 117 ? 16.550 -4.865 2.169 1.00 91.56 117 ASN A CA 1
ATOM 916 C C . ASN A 1 117 ? 16.038 -3.414 2.144 1.00 91.56 117 ASN A C 1
ATOM 918 O O . ASN A 1 117 ? 16.789 -2.509 2.500 1.00 91.56 117 ASN A O 1
ATOM 922 N N . LYS A 1 118 ? 14.777 -3.194 1.734 1.00 92.12 118 LYS A N 1
ATOM 923 C CA . LYS A 1 118 ? 14.140 -1.865 1.668 1.00 92.12 118 LYS A CA 1
ATOM 924 C C . LYS A 1 118 ? 14.799 -0.906 0.662 1.00 92.12 118 LYS A C 1
ATOM 926 O O . LYS A 1 118 ? 14.689 0.306 0.795 1.00 92.12 118 LYS A O 1
ATOM 931 N N . GLN A 1 119 ? 15.498 -1.445 -0.339 1.00 92.56 119 GLN A N 1
ATOM 932 C CA . GLN A 1 119 ? 16.210 -0.665 -1.354 1.00 92.56 119 GLN A CA 1
ATOM 933 C C . GLN A 1 119 ? 15.541 -0.765 -2.727 1.00 92.56 119 GLN A C 1
ATOM 935 O O . GLN A 1 119 ? 15.488 -1.838 -3.342 1.00 92.56 119 GLN A O 1
ATOM 940 N N . ALA A 1 120 ? 15.095 0.379 -3.250 1.00 91.25 120 ALA A N 1
ATOM 941 C CA . ALA A 1 120 ? 14.409 0.486 -4.537 1.00 91.25 120 ALA A CA 1
ATOM 942 C C . ALA A 1 120 ? 15.286 0.028 -5.722 1.00 91.25 120 ALA A C 1
ATOM 944 O O . ALA A 1 120 ? 14.769 -0.427 -6.750 1.00 91.25 120 ALA A O 1
ATOM 945 N N . GLU A 1 121 ? 16.614 0.096 -5.585 1.00 93.44 121 GLU A N 1
ATOM 946 C CA . GLU A 1 121 ? 17.595 -0.423 -6.545 1.00 93.44 121 GLU A CA 1
ATOM 947 C C . GLU A 1 121 ? 17.447 -1.931 -6.780 1.00 93.44 121 GLU A C 1
ATOM 949 O O . GLU A 1 121 ? 17.727 -2.412 -7.882 1.00 93.44 121 GLU A O 1
ATOM 954 N N . ASN A 1 122 ? 16.979 -2.673 -5.771 1.00 93.19 122 ASN A N 1
ATOM 955 C CA . ASN A 1 122 ? 16.872 -4.131 -5.813 1.00 93.19 122 ASN A CA 1
ATOM 956 C C . ASN A 1 122 ? 15.579 -4.617 -6.488 1.00 93.19 122 ASN A C 1
ATOM 958 O O . ASN A 1 122 ? 15.383 -5.821 -6.683 1.00 93.19 122 ASN A O 1
ATOM 962 N N . VAL A 1 123 ? 14.696 -3.704 -6.901 1.00 93.12 123 VAL A N 1
ATOM 963 C CA . VAL A 1 123 ? 13.460 -4.053 -7.603 1.00 93.12 123 VAL A CA 1
ATOM 964 C C . VAL A 1 123 ? 13.751 -4.424 -9.061 1.00 93.12 123 VAL A C 1
ATOM 966 O O . VAL A 1 123 ? 14.038 -3.586 -9.920 1.00 93.12 123 VAL A O 1
ATOM 969 N N . LYS A 1 124 ? 13.618 -5.719 -9.367 1.00 93.06 124 LYS A N 1
ATOM 970 C CA . LYS A 1 124 ? 13.806 -6.280 -10.714 1.00 93.06 124 LYS A CA 1
ATOM 971 C C . LYS A 1 124 ? 12.508 -6.259 -11.523 1.00 93.06 124 LYS A C 1
ATOM 973 O O . LYS A 1 124 ? 11.409 -6.453 -11.009 1.00 93.06 124 LYS A O 1
ATOM 978 N N . TYR A 1 125 ? 12.628 -6.090 -12.839 1.00 92.06 125 TYR A N 1
ATOM 979 C CA . TYR A 1 125 ? 11.468 -6.079 -13.733 1.00 92.06 125 TYR A CA 1
ATOM 980 C C . TYR A 1 125 ? 10.719 -7.405 -13.729 1.00 92.06 125 TYR A C 1
ATOM 982 O O . TYR A 1 125 ? 11.320 -8.467 -13.899 1.00 92.06 125 TYR A O 1
ATOM 990 N N . LYS A 1 126 ? 9.386 -7.324 -13.645 1.00 91.88 126 LYS A N 1
ATOM 991 C CA . LYS A 1 126 ? 8.468 -8.471 -13.710 1.00 91.88 126 LYS A CA 1
ATOM 992 C C . LYS A 1 126 ? 8.774 -9.561 -12.673 1.00 91.88 126 LYS A C 1
ATOM 994 O O . LYS A 1 126 ? 8.338 -10.698 -12.844 1.00 91.88 126 LYS A O 1
ATOM 999 N N . LYS A 1 127 ? 9.526 -9.227 -11.625 1.00 95.31 127 LYS A N 1
ATOM 1000 C CA . LYS A 1 127 ? 9.771 -10.092 -10.478 1.00 95.31 127 LYS A CA 1
ATOM 1001 C C . LYS A 1 127 ? 9.004 -9.534 -9.278 1.00 95.31 127 LYS A C 1
ATOM 1003 O O . LYS A 1 127 ? 8.912 -8.311 -9.163 1.00 95.31 127 LYS A O 1
ATOM 1008 N N . PRO A 1 128 ? 8.429 -10.406 -8.436 1.00 96.12 128 PRO A N 1
ATOM 1009 C CA . PRO A 1 128 ? 7.887 -9.986 -7.155 1.00 96.12 128 PRO A CA 1
ATOM 1010 C C . PRO A 1 128 ? 8.966 -9.309 -6.307 1.00 96.12 128 PRO A C 1
ATOM 1012 O O . PRO A 1 128 ? 10.119 -9.742 -6.322 1.00 96.12 128 PRO A O 1
ATOM 1015 N N . PHE A 1 129 ? 8.590 -8.263 -5.583 1.00 95.38 129 PHE A N 1
ATOM 1016 C CA . PHE A 1 129 ? 9.431 -7.596 -4.598 1.00 95.38 129 PHE A CA 1
ATOM 1017 C C . PHE A 1 129 ? 8.602 -7.240 -3.358 1.00 95.38 129 PHE A C 1
ATOM 1019 O O . PHE A 1 129 ? 7.410 -6.936 -3.499 1.00 95.38 129 PHE A O 1
ATOM 1026 N N . PRO A 1 130 ? 9.207 -7.277 -2.159 1.00 96.69 130 PRO A N 1
ATOM 1027 C CA . PRO A 1 130 ? 8.524 -6.893 -0.935 1.00 96.69 130 PRO A CA 1
ATOM 1028 C C . PRO A 1 130 ? 8.415 -5.371 -0.826 1.00 96.69 130 PRO A C 1
ATOM 1030 O O . PRO A 1 130 ? 9.269 -4.635 -1.333 1.00 96.69 130 PRO A O 1
ATOM 1033 N N . PHE A 1 131 ? 7.384 -4.905 -0.134 1.00 95.50 131 PHE A N 1
ATOM 1034 C CA . PHE A 1 131 ? 7.279 -3.525 0.320 1.00 95.50 131 PHE A CA 1
ATOM 1035 C C . PHE A 1 131 ? 6.755 -3.463 1.751 1.00 95.50 131 PHE A C 1
ATOM 1037 O O . PHE A 1 131 ? 6.053 -4.369 2.211 1.00 95.50 131 PHE A O 1
ATOM 1044 N N . GLU A 1 132 ? 7.063 -2.365 2.427 1.00 96.25 132 GLU A N 1
ATOM 1045 C CA . GLU A 1 132 ? 6.480 -2.007 3.710 1.00 96.25 132 GLU A CA 1
ATOM 1046 C C . GLU A 1 132 ? 6.244 -0.500 3.801 1.00 96.25 132 GLU A C 1
ATOM 1048 O O . GLU A 1 132 ? 6.914 0.293 3.146 1.00 96.25 132 GLU A O 1
ATOM 1053 N N . GLY A 1 133 ? 5.277 -0.087 4.605 1.00 94.44 133 GLY A N 1
ATOM 1054 C CA . GLY A 1 133 ? 5.081 1.322 4.908 1.00 94.44 133 GLY A CA 1
ATOM 1055 C C . GLY A 1 133 ? 4.059 1.522 6.008 1.00 94.44 133 GLY A C 1
ATOM 1056 O O . GLY A 1 133 ? 3.341 0.599 6.387 1.00 94.44 133 GLY A O 1
ATOM 1057 N N . GLU A 1 134 ? 3.991 2.739 6.519 1.00 94.75 134 GLU A N 1
ATOM 1058 C CA . GLU A 1 134 ? 3.160 3.075 7.669 1.00 94.75 134 GLU A CA 1
ATOM 1059 C C . GLU A 1 134 ? 2.177 4.180 7.299 1.00 94.75 134 GLU A C 1
ATOM 1061 O O . GLU A 1 134 ? 2.504 5.109 6.554 1.00 94.75 134 GLU A O 1
ATOM 1066 N N . SER A 1 135 ? 0.943 4.074 7.793 1.00 92.81 135 SER A N 1
ATOM 1067 C CA . SER A 1 135 ? 0.008 5.189 7.705 1.00 92.81 135 SER A CA 1
ATOM 1068 C C . SER A 1 135 ? 0.520 6.362 8.534 1.00 92.81 135 SER A C 1
ATOM 1070 O O . SER A 1 135 ? 1.062 6.177 9.618 1.00 92.81 135 SER A O 1
ATOM 1072 N N . SER A 1 136 ? 0.212 7.583 8.110 1.00 88.31 136 SER A N 1
ATOM 1073 C CA . SER A 1 136 ? 0.217 8.720 9.035 1.00 88.31 136 SER A CA 1
ATOM 1074 C C . SER A 1 136 ? -0.776 8.501 10.189 1.00 88.31 136 SER A C 1
ATOM 1076 O O . SER A 1 136 ? -1.625 7.610 10.124 1.00 88.31 136 SER A O 1
ATOM 1078 N N . TYR A 1 137 ? -0.712 9.360 11.206 1.00 90.50 137 TYR A N 1
ATOM 1079 C CA . TYR A 1 137 ? -1.582 9.333 12.383 1.00 90.50 137 TYR A CA 1
ATOM 1080 C C . TYR A 1 137 ? -3.079 9.234 12.027 1.00 90.50 137 TYR A C 1
ATOM 1082 O O . TYR A 1 137 ? -3.652 10.105 11.360 1.00 90.50 137 TYR A O 1
ATOM 1090 N N . ILE A 1 138 ? -3.724 8.152 12.471 1.00 93.12 138 ILE A N 1
ATOM 1091 C CA . ILE A 1 138 ? -5.160 7.903 12.304 1.00 93.12 138 ILE A CA 1
ATOM 1092 C C . ILE A 1 138 ? -5.852 8.181 13.641 1.00 93.12 138 ILE A C 1
ATOM 1094 O O . ILE A 1 138 ? -5.485 7.542 14.622 1.00 93.12 138 ILE A O 1
ATOM 1098 N N . PRO A 1 139 ? -6.870 9.062 13.706 1.00 94.62 139 PRO A N 1
ATOM 1099 C CA . PRO A 1 139 ? -7.613 9.299 14.943 1.00 94.62 139 PRO A CA 1
ATOM 1100 C C . PRO A 1 139 ? -8.119 7.991 15.554 1.00 94.62 139 PRO A C 1
ATOM 1102 O O . PRO A 1 139 ? -8.661 7.152 14.824 1.00 94.62 139 PRO A O 1
ATOM 1105 N N . LEU A 1 140 ? -7.981 7.828 16.871 1.00 93.56 140 LEU A N 1
ATOM 1106 C CA . LEU A 1 140 ? -8.249 6.562 17.560 1.00 93.56 140 LEU A CA 1
ATOM 1107 C C . LEU A 1 140 ? -9.660 6.005 17.277 1.00 93.56 140 LEU A C 1
ATOM 1109 O O . LEU A 1 140 ? -9.839 4.803 17.081 1.00 93.56 140 LEU A O 1
ATOM 1113 N N . GLU A 1 141 ? -10.660 6.883 17.152 1.00 93.44 141 GLU A N 1
ATOM 1114 C CA . GLU A 1 141 ? -12.033 6.503 16.792 1.00 93.44 141 GLU A CA 1
ATOM 1115 C C . GLU A 1 141 ? -12.111 5.780 15.432 1.00 93.44 141 GLU A C 1
ATOM 1117 O O . GLU A 1 141 ? -12.840 4.799 15.275 1.00 93.44 141 GLU A O 1
ATOM 1122 N N . GLN A 1 142 ? -11.347 6.246 14.441 1.00 94.88 142 GLN A N 1
ATOM 1123 C CA . GLN A 1 142 ? -11.251 5.617 13.122 1.00 94.88 142 GLN A CA 1
ATOM 1124 C C . GLN A 1 142 ? -10.370 4.369 13.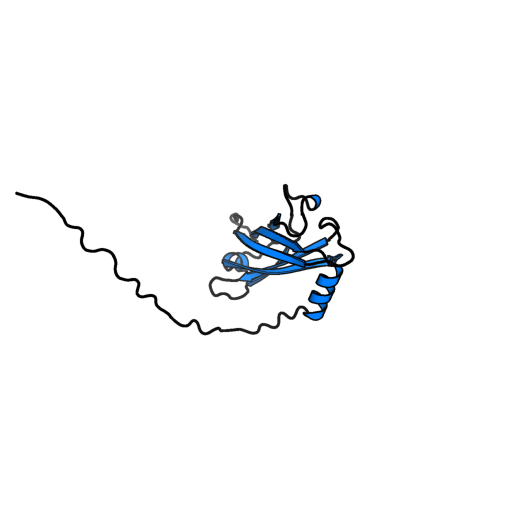187 1.00 94.88 142 GLN A C 1
ATOM 1126 O O . GLN A 1 142 ? -10.738 3.333 12.635 1.00 94.88 142 GLN A O 1
ATOM 1131 N N . PHE A 1 143 ? -9.242 4.451 13.895 1.00 95.06 143 PHE A N 1
ATOM 1132 C CA . PHE A 1 143 ? -8.300 3.347 14.076 1.00 95.06 143 PHE A CA 1
ATOM 1133 C C . PHE A 1 143 ? -8.980 2.094 14.637 1.00 95.06 143 PHE A C 1
ATOM 1135 O O . PHE A 1 143 ? -8.813 0.992 14.107 1.00 95.06 143 PHE A O 1
ATOM 1142 N N . ASN A 1 144 ? -9.822 2.262 15.655 1.00 94.12 144 ASN A N 1
ATOM 1143 C CA . ASN A 1 144 ? -10.543 1.164 16.294 1.00 94.12 144 ASN A CA 1
ATOM 1144 C C . ASN A 1 144 ? -11.595 0.523 15.379 1.00 94.12 144 ASN A C 1
ATOM 1146 O O . ASN A 1 144 ? -11.869 -0.667 15.513 1.00 94.12 144 ASN A O 1
ATOM 1150 N N . LYS A 1 145 ? -12.143 1.274 14.415 1.00 95.94 145 LYS A N 1
ATOM 1151 C CA . LYS A 1 145 ? -13.133 0.771 13.448 1.00 95.94 145 LYS A CA 1
ATOM 1152 C C . LYS A 1 145 ? -12.510 -0.032 12.307 1.00 95.94 145 LYS A C 1
ATOM 1154 O O . LYS A 1 145 ? -13.198 -0.870 11.736 1.00 95.94 145 LYS A O 1
ATOM 1159 N N . ILE A 1 146 ? -11.249 0.231 11.960 1.00 96.62 146 ILE A N 1
ATOM 1160 C CA . ILE A 1 146 ? -10.581 -0.392 10.808 1.00 96.62 146 ILE A CA 1
ATOM 1161 C C . ILE A 1 146 ? -10.382 -1.891 11.044 1.00 96.62 146 ILE A C 1
ATOM 1163 O O . ILE A 1 146 ? -9.893 -2.299 12.092 1.00 96.62 146 ILE A O 1
ATOM 1167 N N . ASP A 1 147 ? -10.727 -2.697 10.052 1.00 95.31 147 ASP A N 1
ATOM 1168 C CA . ASP A 1 147 ? -10.651 -4.159 10.096 1.00 95.31 147 ASP A CA 1
ATOM 1169 C C . ASP A 1 147 ? -9.879 -4.719 8.895 1.00 95.31 147 ASP A C 1
ATOM 1171 O O . ASP A 1 147 ? -9.075 -5.638 9.030 1.00 95.31 147 ASP A O 1
ATOM 1175 N N . SER A 1 148 ? -10.043 -4.107 7.720 1.00 95.50 148 SER A N 1
ATOM 1176 C CA . SER A 1 148 ? -9.404 -4.565 6.486 1.00 95.50 148 SER A CA 1
ATOM 1177 C C . SER A 1 148 ? -8.926 -3.410 5.606 1.00 95.50 148 SER A C 1
ATOM 1179 O O . SER A 1 148 ? -9.249 -2.239 5.828 1.00 95.50 148 SER A O 1
ATOM 1181 N N . CYS A 1 149 ? -8.133 -3.741 4.584 1.00 95.69 149 CYS A N 1
ATOM 1182 C CA . CYS A 1 149 ? -7.603 -2.773 3.633 1.00 95.69 149 CYS A CA 1
ATOM 1183 C C . CYS A 1 149 ? -7.722 -3.262 2.184 1.00 95.69 149 CYS A C 1
ATOM 1185 O O . CYS A 1 149 ? -7.783 -4.461 1.907 1.00 95.69 149 CYS A O 1
ATOM 1187 N N . LYS A 1 150 ? -7.737 -2.316 1.241 1.00 93.50 150 LYS A N 1
ATOM 1188 C CA . LYS A 1 150 ? -7.674 -2.590 -0.197 1.00 93.50 150 LYS A CA 1
ATOM 1189 C C . LYS A 1 150 ? -6.761 -1.587 -0.881 1.00 93.50 150 LYS A C 1
ATOM 1191 O O . LYS A 1 150 ? -6.988 -0.378 -0.811 1.00 93.50 150 LYS A O 1
ATOM 1196 N N . VAL A 1 151 ? -5.768 -2.088 -1.611 1.00 90.44 151 VAL A N 1
ATOM 1197 C CA . VAL A 1 151 ? -4.956 -1.241 -2.488 1.00 90.44 151 VAL A CA 1
ATOM 1198 C C . VAL A 1 151 ? -5.828 -0.700 -3.612 1.00 90.44 151 VAL A C 1
ATOM 1200 O O . VAL A 1 151 ? -6.494 -1.457 -4.322 1.00 90.44 151 VAL A O 1
ATOM 1203 N N . LYS A 1 152 ? -5.804 0.619 -3.789 1.00 87.31 152 LYS A N 1
ATOM 1204 C CA . LYS A 1 152 ? -6.478 1.285 -4.906 1.00 87.31 152 LYS A CA 1
ATOM 1205 C C . LYS A 1 152 ? -5.533 1.420 -6.082 1.00 87.31 152 LYS A C 1
ATOM 1207 O O . LYS A 1 152 ? -5.860 1.012 -7.193 1.00 87.31 152 LYS A O 1
ATOM 1212 N N . VAL A 1 153 ? -4.355 1.980 -5.834 1.00 83.00 153 VAL A N 1
ATOM 1213 C CA . VAL A 1 153 ? -3.351 2.237 -6.864 1.00 83.00 153 VAL A CA 1
ATOM 1214 C C . VAL A 1 153 ? -2.011 2.542 -6.212 1.00 83.00 153 VAL A C 1
ATOM 1216 O O . VAL A 1 153 ? -1.959 3.124 -5.135 1.00 83.00 153 VAL A O 1
ATOM 1219 N N . TRP A 1 154 ? -0.930 2.197 -6.899 1.00 84.31 154 TRP A N 1
ATOM 1220 C CA . TRP A 1 154 ? 0.389 2.742 -6.618 1.00 84.31 154 TRP A CA 1
ATOM 1221 C C . TRP A 1 154 ? 0.737 3.740 -7.719 1.00 84.31 154 TRP A C 1
ATOM 1223 O O . TRP A 1 154 ? 0.977 3.369 -8.874 1.00 84.31 154 TRP A O 1
ATOM 1233 N N . TRP A 1 155 ? 0.653 5.023 -7.382 1.00 77.44 155 TRP A N 1
ATOM 1234 C CA . TRP A 1 155 ? 0.923 6.120 -8.298 1.00 77.44 155 TRP A CA 1
ATOM 1235 C C . TRP A 1 155 ? 2.407 6.230 -8.565 1.00 77.44 155 TRP A C 1
ATOM 1237 O O . TRP A 1 155 ? 3.184 6.172 -7.628 1.00 77.44 155 TRP A O 1
ATOM 1247 N N . ILE A 1 156 ? 2.778 6.487 -9.815 1.00 73.56 156 ILE A N 1
ATOM 1248 C CA . ILE A 1 156 ? 4.107 6.992 -10.156 1.00 73.56 156 ILE A CA 1
ATOM 1249 C C . ILE A 1 156 ? 3.963 8.508 -10.349 1.00 73.56 156 ILE A C 1
ATOM 1251 O O . ILE A 1 156 ? 3.121 8.941 -11.152 1.00 73.56 156 ILE A O 1
ATOM 1255 N N . LEU A 1 157 ? 4.693 9.296 -9.554 1.00 65.31 157 LEU A N 1
ATOM 1256 C CA . LEU A 1 157 ? 4.536 10.746 -9.416 1.00 65.31 157 LEU A CA 1
ATOM 1257 C C . LEU A 1 157 ? 5.459 11.529 -10.353 1.00 65.31 157 LEU A C 1
ATO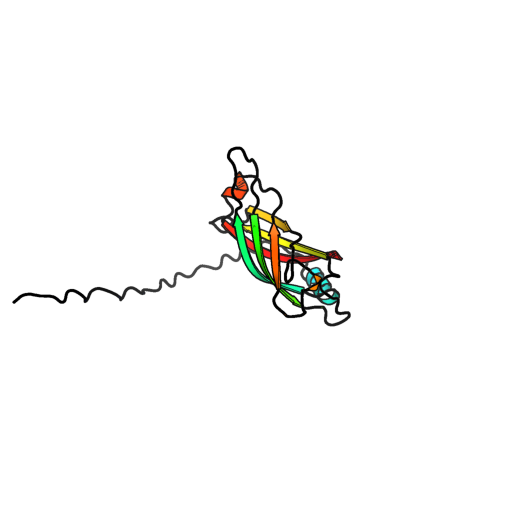M 1259 O O . LEU A 1 157 ? 4.909 12.285 -11.154 1.00 65.31 157 LEU A O 1
ATOM 1263 N N . GLN A 1 158 ? 6.778 11.306 -10.328 1.00 58.19 158 GLN A N 1
ATOM 1264 C CA . GLN A 1 158 ? 7.750 11.653 -11.381 1.00 58.19 158 GLN A CA 1
ATOM 1265 C C . GLN A 1 158 ? 9.172 11.304 -10.973 1.00 58.19 158 GLN A C 1
ATOM 1267 O O . GLN A 1 158 ? 9.471 11.428 -9.774 1.00 58.19 158 GLN A O 1
#

Nearest PDB structures (foldseek):
  5hdw-assembly1_A  TM=3.563E-01  e=3.131E-01  Homo sapiens
  3syc-assembly1_A  TM=3.145E-01  e=6.437E-01  Mus musculus
  7kaj-assembly1_D  TM=3.946E-01  e=2.180E+00  Saccharomyces cerevisiae BY4741
  8rj3-assembly1_D  TM=3.978E-01  e=5.007E+00  Homo sapiens

Solvent-accessible surface area (backbone atoms only — not comparable to full-atom values): 9521 Å² total; per-residue (Å²): 134,88,83,86,84,91,80,89,84,80,87,87,82,82,77,78,78,82,70,80,74,79,80,78,76,74,83,69,86,78,71,68,55,64,68,58,54,50,53,46,30,55,60,66,20,44,59,44,75,80,45,77,47,78,43,78,54,91,74,62,94,85,61,66,50,36,41,41,40,36,39,34,33,30,30,39,42,55,15,94,58,80,65,62,63,52,59,76,53,36,51,39,42,32,34,40,29,16,25,88,86,70,48,78,74,48,77,46,72,23,72,53,43,25,16,64,95,56,31,41,80,58,41,50,78,73,35,81,31,46,37,38,38,53,46,68,83,30,51,40,78,58,47,72,47,50,68,48,75,44,80,76,47,54,44,76,75,98